Protein AF-A0A519KUD1-F1 (afdb_monomer)

Radius of gyration: 12.86 Å; Cα contacts (8 Å, |Δi|>4): 116; chains: 1; bounding box: 32×25×30 Å

Sequence (88 aa):
VIHTPNVEAILDGITRKTVIELAQAKGIEVIVRHIRPEELSTFSECFLTGSAAEVTPVSEIGEYRFTPAAISLGLMEDYSRLVNGQLK

pLDDT: mean 96.24, std 3.81, range [66.06, 98.38]

Secondary structure (DSSP, 8-state):
-EEE--TTSS---HHHHHHHHHHHHTT--EEE----GGGGGG-S-EEEEETTTEEEEESEETTEE----HHHHHHHHHHHHHHTTS--

Mean predicted aligned error: 2.56 Å

Structure (mmCIF, N/CA/C/O backbone):
data_AF-A0A519KUD1-F1
#
_entry.id   AF-A0A519KUD1-F1
#
loop_
_atom_site.group_PDB
_atom_site.id
_atom_site.type_symbol
_atom_site.label_atom_id
_atom_site.label_alt_id
_atom_site.label_comp_id
_atom_site.label_asym_id
_atom_site.label_entity_id
_atom_site.label_seq_id
_atom_site.pdbx_PDB_ins_code
_atom_site.Cartn_x
_atom_site.Cartn_y
_atom_site.Cartn_z
_atom_site.occupancy
_atom_site.B_iso_or_equiv
_atom_site.auth_seq_id
_atom_site.auth_comp_id
_atom_site.auth_asym_id
_atom_site.auth_atom_id
_atom_site.pdbx_PDB_model_num
ATOM 1 N N . VAL A 1 1 ? -5.862 -3.648 -11.028 1.00 95.62 1 VAL A N 1
ATOM 2 C CA . VAL A 1 1 ? -5.145 -4.713 -10.293 1.00 95.62 1 VAL A CA 1
ATOM 3 C C . VAL A 1 1 ? -4.032 -4.081 -9.474 1.00 95.62 1 VAL A C 1
ATOM 5 O O . VAL A 1 1 ? -3.429 -3.125 -9.946 1.00 95.62 1 VAL A O 1
ATOM 8 N N . ILE A 1 2 ? -3.796 -4.560 -8.255 1.00 98.00 2 ILE A N 1
ATOM 9 C CA . ILE A 1 2 ? -2.678 -4.166 -7.388 1.00 98.00 2 ILE A CA 1
ATOM 10 C C . ILE A 1 2 ? -1.681 -5.319 -7.356 1.00 98.00 2 ILE A C 1
ATOM 12 O O . ILE A 1 2 ? -2.070 -6.473 -7.190 1.00 98.00 2 ILE A O 1
ATOM 16 N N . HIS A 1 3 ? -0.393 -5.009 -7.466 1.00 98.00 3 HIS A N 1
ATOM 17 C CA . HIS A 1 3 ? 0.676 -5.982 -7.269 1.00 98.00 3 HIS A CA 1
ATOM 18 C C . HIS A 1 3 ? 1.413 -5.690 -5.964 1.00 98.00 3 HIS A C 1
ATOM 20 O O . HIS A 1 3 ? 1.725 -4.540 -5.668 1.00 98.00 3 HIS A O 1
ATOM 26 N N . THR A 1 4 ? 1.717 -6.730 -5.191 1.00 97.62 4 THR A N 1
ATOM 27 C CA . THR A 1 4 ? 2.530 -6.618 -3.973 1.00 97.62 4 THR A CA 1
ATOM 28 C C . THR A 1 4 ? 3.567 -7.745 -3.922 1.00 97.62 4 THR A C 1
ATOM 30 O O . THR A 1 4 ? 3.260 -8.858 -4.367 1.00 97.62 4 THR A O 1
ATOM 33 N N . PRO A 1 5 ? 4.784 -7.500 -3.398 1.00 96.88 5 PRO A N 1
ATOM 34 C CA . PRO A 1 5 ? 5.787 -8.546 -3.243 1.00 96.88 5 PRO A CA 1
ATOM 35 C C . PRO A 1 5 ? 5.302 -9.734 -2.398 1.00 96.88 5 PRO A C 1
ATOM 37 O O . PRO A 1 5 ? 4.478 -9.586 -1.485 1.00 96.88 5 PRO A O 1
ATOM 40 N N . ASN A 1 6 ? 5.843 -10.919 -2.695 1.00 93.88 6 ASN A N 1
ATOM 41 C CA . ASN A 1 6 ? 5.738 -12.095 -1.830 1.00 93.88 6 ASN A CA 1
ATOM 42 C C . ASN A 1 6 ? 6.539 -11.878 -0.528 1.00 93.88 6 ASN A C 1
ATOM 44 O O . ASN A 1 6 ? 7.551 -11.181 -0.527 1.00 93.88 6 ASN A O 1
ATOM 48 N N . VAL A 1 7 ? 6.098 -12.499 0.566 1.00 94.56 7 VAL A N 1
ATOM 49 C CA . VAL A 1 7 ? 6.635 -12.365 1.933 1.00 94.56 7 VAL A CA 1
ATOM 50 C C . VAL A 1 7 ? 7.905 -13.182 2.195 1.00 94.56 7 VAL A C 1
ATOM 52 O O . VAL A 1 7 ? 8.365 -13.268 3.325 1.00 94.56 7 VAL A O 1
ATOM 55 N N . GLU A 1 8 ? 8.510 -13.765 1.161 1.00 92.56 8 GLU A N 1
ATOM 56 C CA . GLU A 1 8 ? 9.770 -14.515 1.283 1.00 92.56 8 GLU A CA 1
ATOM 57 C C . GLU A 1 8 ? 10.960 -13.620 1.656 1.00 92.56 8 GLU A C 1
ATOM 59 O O . GLU A 1 8 ? 11.869 -14.055 2.356 1.00 92.56 8 GLU A O 1
ATOM 64 N N . ALA A 1 9 ? 10.951 -12.367 1.191 1.00 90.44 9 ALA A N 1
ATOM 65 C CA . ALA A 1 9 ? 12.046 -11.411 1.374 1.00 90.44 9 ALA A CA 1
ATOM 66 C C . ALA A 1 9 ? 11.602 -10.096 2.039 1.00 90.44 9 ALA A C 1
ATOM 68 O O . ALA A 1 9 ? 12.365 -9.132 2.076 1.00 90.44 9 ALA A O 1
ATOM 69 N N . ILE A 1 10 ? 10.368 -10.039 2.548 1.00 93.69 10 ILE A N 1
ATOM 70 C CA . ILE A 1 10 ? 9.825 -8.875 3.257 1.00 93.69 10 ILE A CA 1
ATOM 71 C C . ILE A 1 10 ? 9.094 -9.326 4.518 1.00 93.69 10 ILE A C 1
ATOM 73 O O . ILE A 1 10 ? 8.633 -10.460 4.614 1.00 93.69 10 ILE A O 1
ATOM 77 N N . LEU A 1 11 ? 8.937 -8.414 5.474 1.00 96.00 11 LEU A N 1
ATOM 78 C CA . LEU A 1 11 ? 8.083 -8.660 6.629 1.00 96.00 11 LEU A CA 1
ATOM 79 C C . LEU A 1 11 ? 6.629 -8.876 6.180 1.00 96.00 11 LEU A C 1
ATOM 81 O O . LEU A 1 11 ? 6.083 -8.082 5.410 1.00 96.00 11 LEU A O 1
ATOM 85 N N . ASP A 1 12 ? 5.978 -9.900 6.731 1.00 96.06 12 ASP A N 1
ATOM 86 C CA . ASP A 1 12 ? 4.546 -10.146 6.550 1.00 96.06 12 ASP A CA 1
ATOM 87 C C . ASP A 1 12 ? 3.700 -9.160 7.385 1.00 96.06 12 ASP A C 1
ATOM 89 O O . ASP A 1 12 ? 3.116 -9.493 8.418 1.00 96.06 12 ASP A O 1
ATOM 93 N N . GLY A 1 13 ? 3.722 -7.889 6.975 1.00 96.94 13 GLY A N 1
ATOM 94 C CA . GLY A 1 13 ? 3.189 -6.766 7.744 1.00 96.94 13 GLY A CA 1
ATOM 95 C C . GLY A 1 13 ? 1.668 -6.793 7.925 1.00 96.94 13 GLY A C 1
ATOM 96 O O . GLY A 1 13 ? 0.916 -7.028 6.980 1.00 96.94 13 GLY A O 1
ATOM 97 N N . ILE A 1 14 ? 1.205 -6.455 9.133 1.00 97.69 14 ILE A N 1
ATOM 98 C CA . ILE A 1 14 ? -0.229 -6.382 9.464 1.00 97.69 14 ILE A CA 1
ATOM 99 C C . ILE A 1 14 ? -0.925 -5.289 8.641 1.00 97.69 14 ILE A C 1
ATOM 101 O O . ILE A 1 14 ? -1.934 -5.573 8.008 1.00 97.69 14 ILE A O 1
ATOM 105 N N . THR A 1 15 ? -0.346 -4.085 8.543 1.00 98.06 15 THR A N 1
ATOM 106 C CA . THR A 1 15 ? -0.890 -3.001 7.701 1.00 98.06 15 THR A CA 1
ATOM 107 C C . THR A 1 15 ? -1.034 -3.435 6.244 1.00 98.06 15 THR A C 1
ATOM 109 O O . THR A 1 15 ? -2.054 -3.166 5.622 1.00 98.06 15 THR A O 1
ATOM 112 N N . ARG A 1 16 ? -0.053 -4.176 5.706 1.00 98.12 16 ARG A N 1
ATOM 113 C CA . ARG A 1 16 ? -0.141 -4.749 4.356 1.00 98.12 16 ARG A CA 1
ATOM 114 C C . ARG A 1 16 ? -1.348 -5.681 4.236 1.00 98.12 16 ARG A C 1
ATOM 116 O O . ARG A 1 16 ? -2.107 -5.534 3.287 1.00 98.12 16 ARG A O 1
ATOM 123 N N . LYS A 1 17 ? -1.541 -6.615 5.176 1.00 97.81 17 LYS A N 1
ATOM 124 C CA . LYS A 1 17 ? -2.697 -7.533 5.172 1.00 97.81 17 LYS A CA 1
ATOM 125 C C . LYS A 1 17 ? -4.023 -6.777 5.199 1.00 97.81 17 LYS A C 1
ATOM 127 O O . LYS A 1 17 ? -4.861 -7.018 4.340 1.00 97.81 17 LYS A O 1
ATOM 132 N N . THR A 1 18 ? -4.163 -5.805 6.098 1.00 98.00 18 THR A N 1
ATOM 133 C CA . THR A 1 18 ? -5.366 -4.967 6.193 1.00 98.00 18 THR A CA 1
ATOM 134 C C . THR A 1 18 ? -5.645 -4.216 4.891 1.00 98.00 18 THR A C 1
ATOM 136 O O . THR A 1 18 ? -6.781 -4.156 4.437 1.00 98.00 18 THR A O 1
ATOM 139 N N . VAL A 1 19 ? -4.616 -3.672 4.238 1.00 98.19 19 VAL A N 1
ATOM 140 C CA . VAL A 1 19 ? -4.775 -2.968 2.955 1.00 98.19 19 VAL A CA 1
ATOM 141 C C . VAL A 1 19 ? -5.158 -3.923 1.822 1.00 98.19 19 VAL A C 1
ATOM 143 O O . VAL A 1 19 ? -5.967 -3.557 0.971 1.00 98.19 19 VAL A O 1
ATOM 146 N N . ILE A 1 20 ? -4.629 -5.151 1.816 1.00 98.19 20 ILE A N 1
ATOM 147 C CA . ILE A 1 20 ? -5.049 -6.198 0.871 1.00 98.19 20 ILE A CA 1
ATOM 148 C C . ILE A 1 20 ? -6.536 -6.522 1.068 1.00 98.19 20 ILE A C 1
ATOM 150 O O . ILE A 1 20 ? -7.273 -6.571 0.086 1.00 98.19 20 ILE A O 1
ATOM 154 N N . GLU A 1 21 ? -6.985 -6.689 2.313 1.00 98.00 21 GLU A N 1
ATOM 155 C CA . GLU A 1 21 ? -8.393 -6.946 2.647 1.00 98.00 21 GLU A CA 1
ATOM 156 C C . GLU A 1 21 ? -9.302 -5.785 2.210 1.00 98.00 21 GLU A C 1
ATOM 158 O O . GLU A 1 21 ? -10.321 -6.015 1.558 1.00 98.00 21 GLU A O 1
ATOM 163 N N . LEU A 1 22 ? -8.905 -4.535 2.480 1.00 97.88 22 LEU A N 1
ATOM 164 C CA . LEU A 1 22 ? -9.627 -3.339 2.026 1.00 97.88 22 LEU A CA 1
ATOM 165 C C . LEU A 1 22 ? -9.723 -3.274 0.495 1.00 97.88 22 LEU A C 1
ATOM 167 O O . LEU A 1 22 ? -10.794 -3.003 -0.049 1.00 97.88 22 LEU A O 1
ATOM 171 N N . ALA A 1 23 ? -8.629 -3.555 -0.215 1.00 98.12 23 ALA A N 1
ATOM 172 C CA . ALA A 1 23 ? -8.621 -3.571 -1.675 1.00 98.12 23 ALA A CA 1
ATOM 173 C C . ALA A 1 23 ? -9.566 -4.648 -2.235 1.00 98.12 23 ALA A C 1
ATOM 175 O O . ALA A 1 23 ? -10.384 -4.362 -3.114 1.00 98.12 23 ALA A O 1
ATOM 176 N N . GLN A 1 24 ? -9.507 -5.863 -1.686 1.00 97.69 24 GLN A N 1
ATOM 177 C CA . GLN A 1 24 ? -10.375 -6.972 -2.082 1.00 97.69 24 GLN A CA 1
ATOM 178 C C . GLN A 1 24 ? -11.853 -6.671 -1.806 1.00 97.69 24 GLN A C 1
ATOM 180 O O . GLN A 1 24 ? -12.695 -6.935 -2.664 1.00 97.69 24 GLN A O 1
ATOM 185 N N . ALA A 1 25 ? -12.175 -6.049 -0.667 1.00 96.69 25 ALA A N 1
ATOM 186 C CA . ALA A 1 25 ? -13.538 -5.631 -0.332 1.00 96.69 25 ALA A CA 1
ATOM 187 C C . ALA A 1 25 ? -14.118 -4.611 -1.332 1.00 96.69 25 ALA A C 1
ATOM 189 O O . ALA A 1 25 ? -15.328 -4.573 -1.548 1.00 96.69 25 ALA A O 1
ATOM 190 N N . LYS A 1 26 ? -13.264 -3.820 -1.995 1.00 95.69 26 LYS A N 1
ATOM 191 C CA . LYS A 1 26 ? -13.646 -2.889 -3.075 1.00 95.69 26 LYS A CA 1
ATOM 192 C C . LYS A 1 26 ? -13.687 -3.542 -4.462 1.00 95.69 26 LYS A C 1
ATOM 194 O O . LYS A 1 26 ? -13.871 -2.842 -5.456 1.00 95.69 26 LYS A O 1
ATOM 199 N N . GLY A 1 27 ? -13.488 -4.856 -4.553 1.00 97.44 27 GLY A N 1
ATOM 200 C CA . GLY A 1 27 ? -13.421 -5.581 -5.823 1.00 97.44 27 GLY A CA 1
ATOM 201 C C . GLY A 1 27 ? -12.127 -5.342 -6.605 1.00 97.44 27 GLY A C 1
ATOM 202 O O . GLY A 1 27 ? -12.085 -5.594 -7.809 1.00 97.44 27 GLY A O 1
ATOM 203 N N . ILE A 1 28 ? -11.069 -4.848 -5.955 1.00 98.06 28 ILE A N 1
ATOM 204 C CA . ILE A 1 28 ? -9.766 -4.655 -6.591 1.00 98.06 28 ILE A CA 1
ATOM 205 C C . ILE A 1 28 ? -8.982 -5.963 -6.491 1.00 98.06 28 ILE A C 1
ATOM 207 O O . ILE A 1 28 ? -8.672 -6.442 -5.402 1.00 98.06 28 ILE A O 1
ATOM 211 N N . GLU A 1 29 ? -8.629 -6.533 -7.640 1.00 98.31 29 GLU A N 1
ATOM 212 C CA . GLU A 1 29 ? -7.760 -7.707 -7.701 1.00 98.31 29 GLU A CA 1
ATOM 213 C C . GLU A 1 29 ? -6.377 -7.390 -7.114 1.00 98.31 29 GLU A C 1
ATOM 215 O O . GLU A 1 29 ? -5.752 -6.395 -7.499 1.00 98.31 29 GLU A O 1
ATOM 220 N N . VAL A 1 30 ? -5.888 -8.258 -6.223 1.00 98.19 30 VAL A N 1
ATOM 221 C CA . VAL A 1 30 ? -4.547 -8.175 -5.634 1.00 98.19 30 VAL A CA 1
ATOM 222 C C . VAL A 1 30 ? -3.740 -9.411 -6.017 1.00 98.19 30 VAL A C 1
ATOM 224 O O . VAL A 1 30 ? -4.114 -10.532 -5.680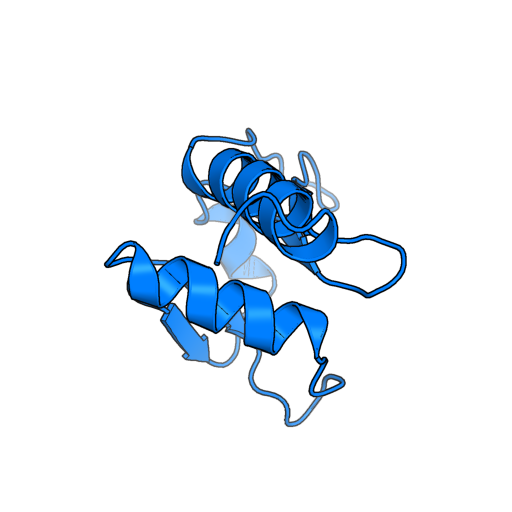 1.00 98.19 30 VAL A O 1
ATOM 227 N N . ILE A 1 31 ? -2.603 -9.197 -6.676 1.00 98.06 31 ILE A N 1
ATOM 228 C CA . ILE A 1 31 ? -1.678 -10.248 -7.102 1.00 98.06 31 ILE A CA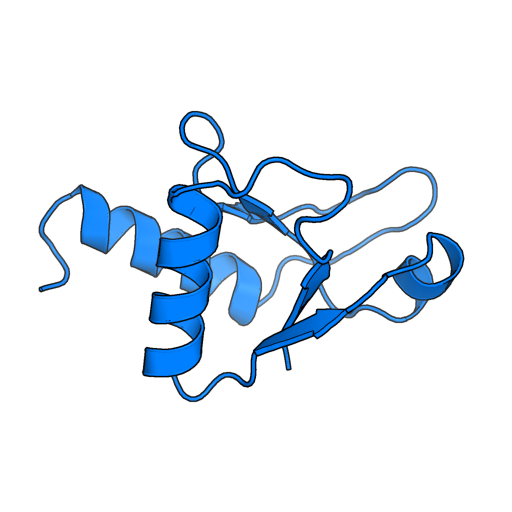 1
ATOM 229 C C . ILE A 1 31 ? -0.410 -10.181 -6.249 1.00 98.06 31 ILE A C 1
ATOM 231 O O . ILE A 1 31 ? 0.346 -9.207 -6.300 1.00 98.06 31 ILE A O 1
ATOM 235 N N . VAL A 1 32 ? -0.151 -11.253 -5.502 1.00 96.88 32 VAL A N 1
ATOM 236 C CA . VAL A 1 32 ? 1.099 -11.441 -4.755 1.00 96.88 32 VAL A CA 1
ATOM 237 C C . VAL A 1 32 ? 2.123 -12.101 -5.675 1.00 96.88 32 VAL A C 1
ATOM 239 O O . VAL A 1 32 ? 1.930 -13.238 -6.099 1.00 96.88 32 VAL A O 1
ATOM 242 N N . ARG A 1 33 ? 3.201 -11.391 -6.018 1.00 96.19 33 ARG A N 1
ATOM 243 C CA . ARG A 1 33 ? 4.240 -11.886 -6.939 1.00 96.19 33 ARG A CA 1
ATOM 244 C C . ARG A 1 33 ? 5.583 -11.216 -6.691 1.00 96.19 33 ARG A C 1
ATOM 246 O O . ARG A 1 33 ? 5.644 -10.176 -6.050 1.00 96.19 33 ARG A O 1
ATOM 253 N N . HIS A 1 34 ? 6.658 -11.749 -7.261 1.00 95.50 34 HIS A N 1
ATOM 254 C CA . HIS A 1 34 ? 7.905 -10.990 -7.357 1.00 95.50 34 HIS A CA 1
ATOM 255 C C . HIS A 1 34 ? 7.728 -9.809 -8.318 1.00 95.50 34 HIS A C 1
ATOM 257 O O . HIS A 1 34 ? 7.133 -9.964 -9.386 1.00 95.50 34 HIS A O 1
ATOM 263 N N . ILE A 1 35 ? 8.243 -8.647 -7.920 1.00 94.94 35 ILE A N 1
ATOM 264 C CA . ILE A 1 35 ? 8.248 -7.410 -8.703 1.00 94.94 35 ILE A CA 1
ATOM 265 C C . ILE A 1 35 ? 9.706 -7.004 -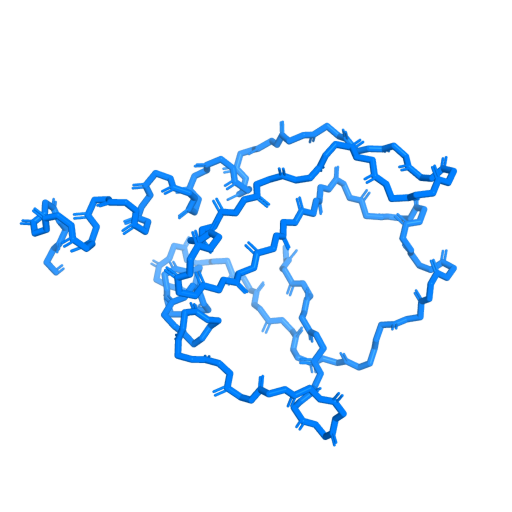8.879 1.00 94.94 35 ILE A C 1
ATOM 267 O O . ILE A 1 35 ? 10.435 -6.902 -7.890 1.00 94.94 35 ILE A O 1
ATOM 271 N N . ARG A 1 36 ? 10.139 -6.803 -10.122 1.00 94.19 36 ARG A N 1
ATOM 272 C CA . ARG A 1 36 ? 11.485 -6.321 -10.436 1.00 94.19 36 ARG A CA 1
ATOM 273 C C . ARG A 1 36 ? 11.502 -4.796 -10.576 1.00 94.19 36 ARG A C 1
ATOM 275 O O . ARG A 1 36 ? 10.495 -4.228 -11.001 1.00 94.19 36 ARG A O 1
ATOM 282 N N . PRO A 1 37 ? 12.624 -4.120 -10.267 1.00 92.62 37 PRO A N 1
ATOM 283 C CA . PRO A 1 37 ? 12.720 -2.664 -10.376 1.00 92.62 37 PRO A CA 1
ATOM 284 C C . PRO A 1 37 ? 12.377 -2.117 -11.766 1.00 92.62 37 PRO A C 1
ATOM 286 O O . PRO A 1 37 ? 11.759 -1.064 -11.867 1.00 92.62 37 PRO A O 1
ATOM 289 N N . GLU A 1 38 ? 12.715 -2.842 -12.835 1.00 94.50 38 GLU A N 1
ATOM 290 C CA . GLU A 1 38 ? 12.467 -2.392 -14.214 1.00 94.50 38 GLU A CA 1
ATOM 291 C C . GLU A 1 38 ? 10.964 -2.263 -14.531 1.00 94.50 38 GLU A C 1
ATOM 293 O O . GLU A 1 38 ? 10.558 -1.465 -15.379 1.00 94.50 38 GLU A O 1
ATOM 298 N N . GLU A 1 39 ? 10.120 -3.016 -13.818 1.00 95.94 39 GLU A N 1
ATOM 299 C CA . GLU A 1 39 ? 8.664 -2.984 -13.975 1.00 95.94 39 GLU A CA 1
ATOM 300 C C . GLU A 1 39 ? 8.039 -1.699 -13.424 1.00 95.94 39 GLU A C 1
ATOM 302 O O . GLU A 1 39 ? 6.923 -1.359 -13.816 1.00 95.94 39 GLU A O 1
ATOM 307 N N . LEU A 1 40 ? 8.744 -0.962 -12.556 1.00 95.50 40 LEU A N 1
ATOM 308 C CA . LEU A 1 40 ? 8.243 0.277 -11.954 1.00 95.50 40 LEU A CA 1
ATOM 309 C C . LEU A 1 40 ? 7.823 1.300 -13.015 1.00 95.50 40 LEU A C 1
ATOM 311 O O . LEU A 1 40 ? 6.817 1.978 -12.842 1.00 95.50 40 LEU A O 1
ATOM 315 N N . SER A 1 41 ? 8.528 1.343 -14.148 1.00 95.31 41 SER A N 1
ATOM 316 C CA . SER A 1 41 ? 8.187 2.188 -15.302 1.00 95.31 41 SER A CA 1
ATOM 317 C C . SER A 1 41 ? 6.801 1.916 -15.903 1.00 95.31 41 SER A C 1
ATOM 319 O O . SER A 1 41 ? 6.246 2.772 -16.588 1.00 95.31 41 SER A O 1
ATOM 321 N N . THR A 1 42 ? 6.240 0.729 -15.662 1.00 95.94 42 THR A N 1
ATOM 322 C CA . THR A 1 42 ? 4.957 0.287 -16.225 1.00 95.94 42 THR A CA 1
ATOM 323 C C . THR A 1 42 ? 3.776 0.512 -15.283 1.00 95.94 42 THR A C 1
ATOM 325 O O . THR A 1 42 ? 2.626 0.340 -15.686 1.00 95.94 42 THR A O 1
ATOM 328 N N . PHE A 1 43 ? 4.032 0.877 -14.024 1.00 96.56 43 PHE A N 1
ATOM 329 C CA . PHE A 1 43 ? 2.983 1.050 -13.026 1.00 96.56 43 PHE A CA 1
ATOM 330 C C . PHE A 1 43 ? 2.345 2.436 -13.119 1.00 96.56 43 PHE A C 1
ATOM 332 O O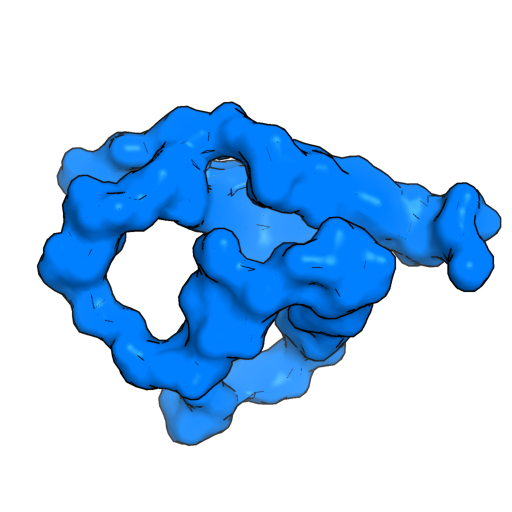 . PHE A 1 43 ? 3.021 3.442 -13.309 1.00 96.56 43 PHE A O 1
ATOM 339 N N . SER A 1 44 ? 1.023 2.489 -12.946 1.00 96.12 44 SER A N 1
ATOM 340 C CA . SER A 1 44 ? 0.261 3.741 -12.975 1.00 96.12 44 SER A CA 1
ATOM 341 C C . SER A 1 44 ? 0.420 4.564 -11.695 1.00 96.12 44 SER A C 1
ATOM 343 O O . SER A 1 44 ? 0.496 5.787 -11.746 1.00 96.12 44 SER A O 1
ATOM 345 N N . GLU A 1 45 ? 0.462 3.894 -10.544 1.00 97.38 45 GLU A N 1
ATOM 346 C CA . GLU A 1 45 ? 0.620 4.493 -9.219 1.00 97.38 45 GLU A CA 1
ATOM 347 C C . GLU A 1 45 ? 1.267 3.488 -8.255 1.00 97.38 45 GLU A C 1
ATOM 349 O O . GLU A 1 45 ? 1.241 2.279 -8.498 1.00 97.38 45 GLU A O 1
ATOM 354 N N . CYS A 1 46 ? 1.848 3.973 -7.155 1.00 97.69 46 CYS A N 1
ATOM 355 C CA . CYS A 1 46 ? 2.395 3.123 -6.100 1.00 97.69 46 CYS A CA 1
ATOM 356 C C . CYS A 1 46 ? 2.226 3.756 -4.712 1.00 97.69 46 CYS A C 1
ATOM 358 O O . CYS A 1 46 ? 1.991 4.958 -4.572 1.00 97.69 46 CYS A O 1
ATOM 360 N N . PHE A 1 47 ? 2.307 2.925 -3.675 1.00 98.38 47 PHE A N 1
ATOM 361 C CA . PHE A 1 47 ? 2.160 3.340 -2.284 1.00 98.38 47 PHE A CA 1
ATOM 362 C C . PHE A 1 47 ? 2.939 2.412 -1.348 1.00 98.38 47 PHE A C 1
ATOM 364 O O . PHE A 1 47 ? 3.249 1.269 -1.691 1.00 98.38 47 PHE A O 1
ATOM 371 N N . LEU A 1 48 ? 3.242 2.910 -0.152 1.00 97.94 48 LEU A N 1
ATOM 372 C CA . LEU A 1 48 ? 3.851 2.153 0.938 1.00 97.94 48 LEU A CA 1
ATOM 373 C C . LEU A 1 48 ? 2.803 1.781 1.981 1.00 97.94 48 LEU A C 1
ATOM 375 O O . LEU A 1 48 ? 1.812 2.487 2.153 1.00 97.94 48 LEU A O 1
ATOM 379 N N . THR A 1 49 ? 3.066 0.695 2.707 1.00 98.12 49 THR A N 1
ATOM 380 C CA . THR A 1 49 ? 2.271 0.284 3.867 1.00 98.12 49 THR A CA 1
ATOM 381 C C . THR A 1 49 ? 3.162 0.080 5.085 1.00 98.12 49 THR A C 1
ATOM 383 O O . THR A 1 49 ? 4.175 -0.614 4.980 1.00 98.12 49 THR A O 1
ATOM 386 N N . GLY A 1 50 ? 2.767 0.575 6.254 1.00 97.31 50 GLY A N 1
ATOM 387 C CA . GLY A 1 50 ? 3.432 0.247 7.518 1.00 97.31 50 GLY A CA 1
ATOM 388 C C . GLY A 1 50 ? 2.737 0.870 8.720 1.00 97.31 50 GLY A C 1
ATOM 389 O O . GLY A 1 50 ? 1.979 1.812 8.562 1.00 97.31 50 GLY A O 1
ATOM 390 N N . SER A 1 51 ? 2.999 0.392 9.937 1.00 95.50 51 SER A N 1
ATOM 391 C CA . SER A 1 51 ? 2.287 0.905 11.119 1.00 95.50 51 SER A CA 1
ATOM 392 C C . SER A 1 51 ? 2.501 2.404 11.356 1.00 95.50 51 SER A C 1
ATOM 394 O O . SER A 1 51 ? 1.580 3.081 11.787 1.00 95.50 51 SER A O 1
ATOM 396 N N . ALA A 1 52 ? 3.702 2.920 11.070 1.00 94.31 52 ALA A N 1
ATOM 397 C CA . ALA A 1 52 ? 4.009 4.349 11.188 1.00 94.31 52 ALA A CA 1
ATOM 398 C C . ALA A 1 52 ? 3.714 5.140 9.902 1.00 94.31 52 ALA A C 1
ATOM 400 O O . ALA A 1 52 ? 3.369 6.311 9.972 1.00 94.31 52 ALA A O 1
ATOM 401 N N . ALA A 1 53 ? 3.877 4.507 8.737 1.00 91.56 53 ALA A N 1
ATOM 402 C CA . ALA A 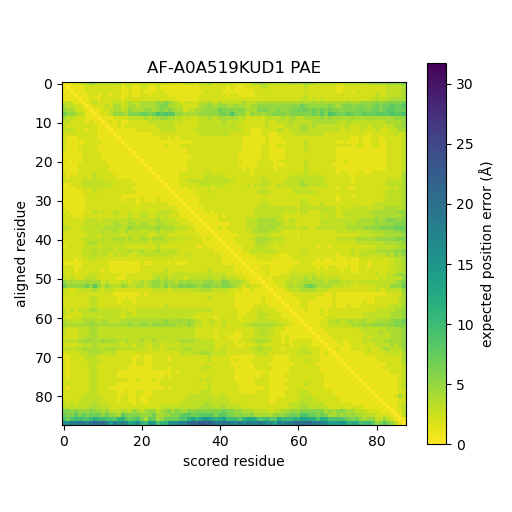1 53 ? 3.662 5.138 7.432 1.00 91.56 53 ALA A CA 1
ATOM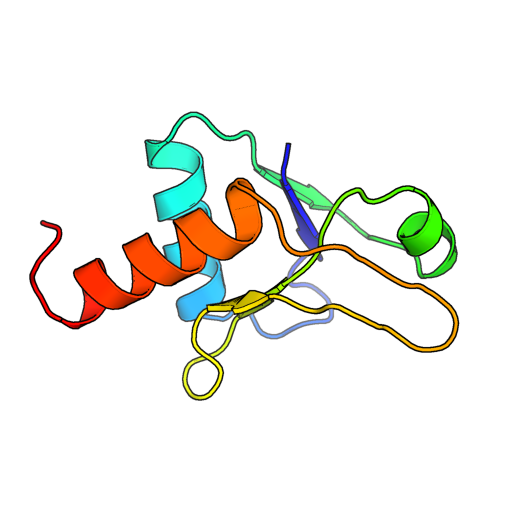 403 C C . ALA A 1 53 ? 2.200 5.057 6.956 1.00 91.56 53 ALA A C 1
ATOM 405 O O . ALA A 1 53 ? 1.857 5.619 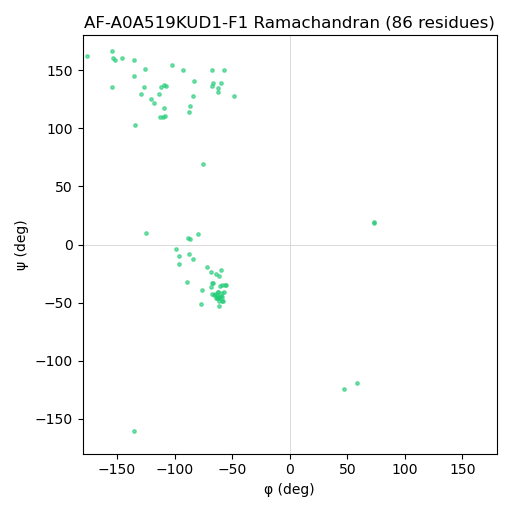5.922 1.00 91.56 53 ALA A O 1
ATOM 406 N N . GLU A 1 54 ? 1.360 4.307 7.667 1.00 97.25 54 GLU A N 1
ATOM 407 C CA . GLU A 1 54 ? -0.004 3.952 7.282 1.00 97.25 54 GLU A CA 1
ATOM 408 C C . GLU A 1 54 ? -0.069 3.455 5.833 1.00 97.25 54 GLU A C 1
ATOM 410 O O . GLU A 1 54 ? 0.643 2.510 5.493 1.00 97.25 54 GLU A O 1
ATOM 415 N N . VAL A 1 55 ? -0.897 4.080 4.994 1.00 98.25 55 VAL A N 1
ATOM 416 C CA . VAL A 1 55 ? -0.878 3.949 3.537 1.00 98.25 55 VAL A CA 1
ATOM 417 C C . VAL A 1 55 ? -0.385 5.275 2.974 1.00 98.25 55 VAL A C 1
ATOM 419 O O . VAL A 1 55 ? -1.095 6.273 3.033 1.00 98.25 55 VAL A O 1
ATOM 422 N N . THR A 1 56 ? 0.827 5.292 2.427 1.00 98.38 56 THR A N 1
ATOM 423 C CA . THR A 1 56 ? 1.441 6.517 1.893 1.00 98.38 56 THR A CA 1
ATOM 424 C C . THR A 1 56 ? 1.570 6.414 0.376 1.00 98.38 56 THR A C 1
ATOM 426 O O . THR A 1 56 ? 2.399 5.629 -0.094 1.00 98.38 56 THR A O 1
ATOM 429 N N . PRO A 1 57 ? 0.797 7.185 -0.409 1.00 98.31 57 PRO A N 1
ATOM 430 C CA . PRO A 1 57 ? 1.017 7.312 -1.844 1.00 98.31 57 PRO A CA 1
ATOM 431 C C . PRO A 1 57 ? 2.412 7.866 -2.143 1.00 98.31 57 PRO A C 1
ATOM 433 O O . PRO A 1 57 ? 2.882 8.788 -1.478 1.00 98.31 57 PRO A O 1
ATOM 436 N N . VAL A 1 58 ? 3.074 7.310 -3.154 1.00 97.88 58 VAL A N 1
ATOM 437 C CA . VAL A 1 58 ? 4.438 7.690 -3.532 1.00 97.88 58 VAL A CA 1
ATOM 438 C C . VAL A 1 58 ? 4.416 8.353 -4.901 1.00 97.88 58 VAL A C 1
ATOM 440 O O . VAL A 1 58 ? 3.854 7.812 -5.849 1.00 97.88 58 VAL A O 1
ATOM 443 N N . SER A 1 59 ? 5.043 9.525 -5.009 1.00 97.56 59 SER A N 1
ATOM 444 C CA . SER A 1 59 ? 5.158 10.274 -6.266 1.00 97.56 59 SER A CA 1
ATOM 445 C C . SER A 1 59 ? 6.470 10.027 -7.014 1.00 97.56 59 SER A C 1
ATOM 447 O O . SER A 1 59 ? 6.572 10.357 -8.192 1.00 97.56 59 SER A O 1
ATOM 449 N N . GLU A 1 60 ? 7.496 9.483 -6.354 1.00 97.38 60 GLU A N 1
ATOM 450 C CA . GLU A 1 60 ? 8.822 9.301 -6.953 1.00 97.38 60 GLU A CA 1
ATOM 451 C C . GLU A 1 60 ? 9.597 8.154 -6.287 1.00 97.38 60 GLU A C 1
ATOM 453 O O . GLU A 1 60 ? 9.626 8.046 -5.061 1.00 97.38 60 GLU A O 1
ATOM 458 N N . ILE A 1 61 ? 10.239 7.308 -7.099 1.00 96.31 61 ILE A N 1
ATOM 459 C CA . ILE A 1 61 ? 11.197 6.278 -6.676 1.00 96.31 61 ILE A CA 1
ATOM 460 C C . ILE A 1 61 ? 12.407 6.362 -7.609 1.00 96.31 61 ILE A C 1
ATOM 462 O O . ILE A 1 61 ? 12.352 5.889 -8.742 1.00 96.31 61 ILE A O 1
ATOM 466 N N . GLY A 1 62 ? 13.513 6.947 -7.146 1.00 95.12 62 GLY A N 1
ATOM 467 C CA . GLY A 1 62 ? 14.693 7.149 -7.992 1.00 95.12 62 GLY A CA 1
ATOM 468 C C . GLY A 1 62 ? 14.352 7.984 -9.230 1.00 95.12 62 GLY A C 1
ATOM 469 O O . GLY A 1 62 ? 13.915 9.120 -9.109 1.00 95.12 62 GLY A O 1
ATOM 470 N N . GLU A 1 63 ? 14.536 7.419 -10.422 1.00 95.12 63 GLU A N 1
ATOM 471 C CA . GLU A 1 63 ? 14.183 8.074 -11.692 1.00 95.12 63 GLU A CA 1
ATOM 472 C C . GLU A 1 63 ? 12.704 7.916 -12.094 1.00 95.12 63 GLU A C 1
ATOM 474 O O . GLU A 1 63 ? 12.228 8.611 -12.993 1.00 95.12 63 GLU A O 1
ATOM 479 N N . TYR A 1 64 ? 11.960 7.029 -11.426 1.00 96.50 64 TYR A N 1
ATOM 480 C CA . TYR A 1 64 ? 10.560 6.752 -11.736 1.00 96.50 64 TYR A CA 1
ATOM 481 C C . TYR A 1 64 ? 9.644 7.762 -11.048 1.00 96.50 64 TYR A C 1
ATOM 483 O O . TYR A 1 64 ? 9.711 7.949 -9.833 1.00 96.50 64 TYR A O 1
ATOM 491 N N . ARG A 1 65 ? 8.753 8.386 -11.820 1.00 96.94 65 ARG A N 1
ATOM 492 C CA . ARG A 1 65 ? 7.751 9.340 -11.327 1.00 96.94 65 ARG A CA 1
ATOM 493 C C . ARG A 1 65 ? 6.359 8.742 -11.454 1.00 96.94 65 ARG A C 1
ATOM 495 O O . ARG A 1 65 ? 6.008 8.208 -12.502 1.00 96.94 65 ARG A O 1
ATOM 502 N N . PHE A 1 66 ? 5.560 8.900 -10.409 1.00 97.00 66 PHE A N 1
ATOM 503 C CA . PHE A 1 66 ? 4.191 8.410 -10.320 1.00 97.00 66 PHE A CA 1
ATOM 504 C C . PHE A 1 66 ? 3.255 9.560 -9.973 1.00 97.00 66 PHE A C 1
ATOM 506 O O . PHE A 1 66 ? 3.637 10.512 -9.295 1.00 97.00 66 PHE A O 1
ATOM 513 N N . THR A 1 67 ? 2.005 9.461 -10.412 1.00 96.62 67 THR A N 1
ATOM 514 C CA . THR A 1 67 ? 0.946 10.367 -9.961 1.00 96.62 67 THR A CA 1
ATOM 515 C C . THR A 1 67 ? 0.011 9.575 -9.055 1.00 96.62 67 THR A C 1
ATOM 517 O O . THR A 1 67 ? -0.672 8.686 -9.562 1.00 96.62 67 THR A O 1
ATOM 520 N N . PRO A 1 68 ? -0.023 9.853 -7.735 1.00 97.31 68 PRO A N 1
ATOM 521 C CA . PRO A 1 68 ? -1.044 9.306 -6.850 1.00 97.31 68 PRO A CA 1
ATOM 522 C C . PRO A 1 68 ? -2.441 9.499 -7.438 1.00 97.31 68 PRO A C 1
ATOM 524 O O . PRO A 1 68 ? -2.803 10.609 -7.835 1.00 97.31 68 PRO A O 1
ATOM 527 N N . ALA A 1 69 ? -3.209 8.419 -7.518 1.00 96.94 69 ALA A N 1
ATOM 528 C CA . ALA A 1 69 ? -4.510 8.399 -8.159 1.00 96.94 69 ALA A CA 1
ATOM 529 C C . ALA A 1 69 ? -5.534 7.654 -7.290 1.00 96.94 69 ALA A C 1
ATOM 531 O O . ALA A 1 69 ? -5.387 7.531 -6.072 1.00 96.94 69 ALA A O 1
ATOM 532 N N . ALA A 1 70 ? -6.631 7.222 -7.910 1.00 97.56 70 ALA A N 1
ATOM 533 C CA . ALA A 1 70 ? -7.817 6.756 -7.205 1.00 97.56 70 ALA A CA 1
ATOM 534 C C . ALA A 1 70 ? -7.559 5.559 -6.273 1.00 97.56 70 ALA A C 1
ATOM 536 O O . ALA A 1 70 ? -8.195 5.488 -5.222 1.00 97.56 70 ALA A O 1
ATOM 537 N N . ILE A 1 71 ? -6.657 4.627 -6.617 1.00 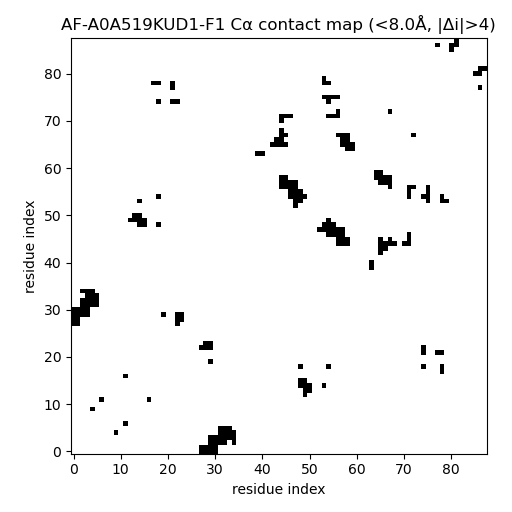97.50 71 ILE A N 1
ATOM 538 C CA . ILE A 1 71 ? -6.433 3.443 -5.775 1.00 97.50 71 ILE A CA 1
ATOM 539 C C . ILE A 1 71 ? -5.594 3.816 -4.557 1.00 97.50 71 ILE A C 1
ATOM 541 O O . ILE A 1 71 ? -5.992 3.506 -3.436 1.00 97.50 71 ILE A O 1
ATOM 545 N N . SER A 1 72 ? -4.456 4.487 -4.749 1.00 97.81 72 SER A N 1
ATOM 546 C CA . SER A 1 72 ? -3.573 4.841 -3.630 1.00 97.81 72 SER A CA 1
ATOM 547 C C . SER A 1 72 ? -4.223 5.838 -2.666 1.00 97.81 72 SER A C 1
ATOM 549 O O . SER A 1 72 ? -4.174 5.627 -1.454 1.00 97.81 72 SER A O 1
ATOM 551 N N . LEU A 1 73 ? -4.895 6.872 -3.186 1.00 98.12 73 LEU A N 1
ATOM 552 C CA . LEU A 1 73 ? -5.619 7.853 -2.371 1.00 98.12 73 LEU A CA 1
ATOM 553 C C . LEU A 1 73 ? -6.838 7.228 -1.684 1.00 98.12 73 LEU A C 1
ATOM 555 O O . LEU A 1 73 ? -7.051 7.449 -0.495 1.00 98.12 73 LEU A O 1
ATOM 559 N N . GLY A 1 74 ? -7.598 6.391 -2.398 1.00 98.12 74 GLY A N 1
ATOM 560 C CA . GLY A 1 74 ? -8.765 5.714 -1.835 1.00 98.12 74 GLY A CA 1
ATOM 561 C C . GLY A 1 74 ? -8.402 4.761 -0.695 1.00 98.12 74 GLY A C 1
ATOM 562 O O . GLY A 1 74 ? -9.047 4.778 0.348 1.00 98.12 74 GLY A O 1
ATOM 563 N N . LEU A 1 75 ? -7.337 3.964 -0.851 1.00 98.19 75 LEU A N 1
ATOM 564 C CA . LEU A 1 75 ? -6.867 3.064 0.210 1.00 98.19 75 LEU A CA 1
ATOM 565 C C . LEU A 1 75 ? -6.307 3.823 1.417 1.00 98.19 75 LEU A C 1
ATOM 567 O O . LEU A 1 75 ? -6.468 3.359 2.543 1.00 98.19 75 LEU A O 1
ATOM 571 N N . MET A 1 76 ? -5.678 4.980 1.196 1.00 98.38 76 MET A N 1
ATOM 572 C CA . MET A 1 76 ? -5.238 5.867 2.273 1.00 98.38 76 MET A CA 1
ATOM 573 C C . MET A 1 76 ? -6.417 6.373 3.103 1.00 98.38 76 MET A C 1
ATOM 575 O O . MET A 1 76 ? -6.404 6.252 4.329 1.00 98.38 76 MET A O 1
ATOM 579 N N . GLU A 1 77 ? -7.462 6.875 2.446 1.00 98.06 77 GLU A N 1
ATOM 580 C CA . GLU A 1 77 ? -8.679 7.325 3.122 1.00 98.06 77 GLU A CA 1
ATOM 581 C C . GLU A 1 77 ? -9.393 6.176 3.847 1.00 98.06 77 GLU A C 1
ATOM 583 O O . GLU A 1 77 ? -9.759 6.314 5.015 1.00 98.06 77 GLU A O 1
ATOM 588 N N . ASP A 1 78 ? -9.558 5.024 3.195 1.00 97.81 78 ASP A N 1
ATOM 589 C CA . ASP A 1 78 ? -10.255 3.873 3.774 1.00 97.81 78 ASP A CA 1
ATOM 590 C C . ASP A 1 78 ? -9.513 3.298 4.986 1.00 97.81 78 ASP A C 1
ATOM 592 O O . ASP A 1 78 ? -10.138 3.007 6.009 1.00 97.81 78 ASP A O 1
ATOM 596 N N . TYR A 1 79 ? -8.184 3.178 4.906 1.00 98.12 79 TYR A N 1
ATOM 597 C CA . TYR A 1 79 ? -7.372 2.734 6.037 1.00 98.12 79 TYR A CA 1
ATOM 598 C C . TYR A 1 79 ? -7.476 3.715 7.207 1.00 98.12 79 TYR A C 1
ATOM 600 O O . TYR A 1 79 ? -7.717 3.291 8.338 1.00 98.12 79 TYR A O 1
ATOM 608 N N . SER A 1 80 ? -7.382 5.024 6.938 1.00 97.81 80 SER A N 1
ATOM 609 C CA . SER A 1 80 ? -7.541 6.060 7.963 1.00 97.81 80 SER A CA 1
ATOM 610 C C . SER A 1 80 ? -8.912 5.972 8.639 1.00 97.81 80 SER A C 1
ATOM 612 O O . SER A 1 80 ? -9.015 5.974 9.867 1.00 97.81 80 SER A O 1
ATOM 614 N N . ARG A 1 81 ? -9.987 5.804 7.863 1.00 97.88 81 ARG A N 1
ATOM 615 C CA . ARG A 1 81 ? -11.338 5.626 8.409 1.00 97.88 81 ARG A CA 1
ATOM 616 C C . ARG A 1 81 ? -11.465 4.362 9.254 1.00 97.88 81 ARG A C 1
ATOM 618 O O . ARG A 1 81 ? -12.112 4.409 10.299 1.00 97.88 81 ARG A O 1
ATOM 625 N N . LEU A 1 82 ? -10.864 3.254 8.827 1.00 97.31 82 LEU A N 1
ATOM 626 C CA . LEU A 1 82 ? -10.884 1.990 9.564 1.00 97.31 82 LEU A CA 1
ATOM 627 C C . LEU A 1 82 ? -10.227 2.133 10.941 1.00 97.31 82 LEU A C 1
ATOM 629 O O . LEU A 1 82 ? -10.858 1.823 11.950 1.00 97.31 82 LEU A O 1
ATOM 633 N N . VAL A 1 83 ? -8.998 2.654 11.007 1.00 96.62 83 VAL A N 1
ATOM 634 C CA . VAL A 1 83 ? -8.266 2.775 12.284 1.00 96.62 83 VAL A CA 1
ATOM 635 C C . VAL A 1 83 ? -8.881 3.811 13.229 1.00 96.62 83 VAL A C 1
ATOM 637 O O . VAL A 1 83 ? -8.745 3.690 14.444 1.00 96.62 83 VAL A O 1
ATOM 640 N N . ASN A 1 84 ? -9.622 4.783 12.688 1.00 96.81 84 ASN A N 1
ATOM 641 C CA . ASN A 1 84 ? -10.390 5.764 13.458 1.00 96.81 84 ASN A CA 1
ATOM 642 C C . ASN A 1 84 ? -11.824 5.301 13.806 1.00 96.81 84 ASN A C 1
ATOM 644 O O . ASN A 1 84 ? -12.605 6.084 14.349 1.00 96.81 84 ASN A O 1
ATOM 648 N N . GLY A 1 85 ? -12.206 4.055 13.497 1.00 95.25 85 GLY A N 1
ATOM 649 C CA . GLY A 1 85 ? -13.521 3.493 13.846 1.00 95.25 85 GLY A CA 1
ATOM 650 C C . GLY A 1 85 ? -14.701 4.035 13.024 1.00 95.25 85 GLY A C 1
ATOM 651 O O . GLY A 1 85 ? -15.854 3.938 13.446 1.00 95.25 85 GLY A O 1
ATOM 652 N N . GLN A 1 86 ? -14.429 4.619 11.856 1.00 94.69 86 GLN A N 1
ATOM 653 C CA . GLN A 1 86 ? -15.406 5.208 10.927 1.00 94.69 86 GLN A CA 1
ATOM 654 C C . GLN A 1 86 ? -15.778 4.265 9.768 1.00 94.69 86 GLN A C 1
ATOM 656 O O . GLN A 1 86 ? -16.612 4.605 8.918 1.00 94.69 86 GLN A O 1
ATOM 661 N N . LEU A 1 87 ? -15.134 3.102 9.715 1.00 85.75 87 LEU A N 1
ATOM 662 C CA . LEU A 1 87 ? -15.419 1.986 8.823 1.00 85.75 87 LEU A CA 1
ATOM 663 C C . LEU A 1 87 ? -15.521 0.733 9.707 1.00 85.75 87 LEU A C 1
ATOM 665 O O . LEU A 1 87 ? -14.669 0.541 10.574 1.00 85.75 87 LEU A O 1
ATOM 669 N N . LYS A 1 88 ? -16.602 -0.037 9.557 1.00 66.06 88 LYS A N 1
ATOM 670 C CA . LYS A 1 88 ? -16.880 -1.247 10.346 1.00 66.06 88 LYS A CA 1
ATOM 671 C C . LYS A 1 88 ? -16.702 -2.489 9.497 1.00 66.06 88 LYS A C 1
ATOM 673 O O . LYS A 1 88 ? -17.119 -2.420 8.320 1.00 66.06 88 LYS A O 1
#

Foldseek 3Di:
DAEDEDCPPPPPAPLVVVLCVVCVVVVHDYHYYDDDPVCLQVDQWDWDDDPVRRTGTDQDDPPRGHDDDDSSVVSSVVSVCVVVVNHD

Solvent-accessible surface area (backbone atoms only — not comparable to full-atom values): 5324 Å² total; per-residue (Å²): 118,47,78,44,68,49,61,90,85,44,80,84,45,67,50,46,53,53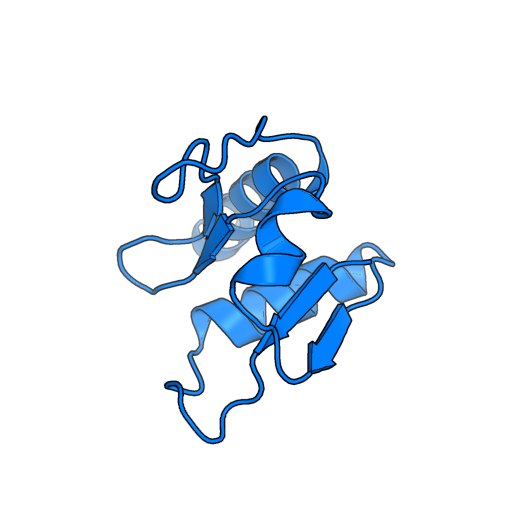,50,50,52,54,38,46,76,72,73,40,52,74,46,74,37,88,77,60,80,82,55,56,79,75,53,72,55,46,61,47,63,29,89,89,59,45,55,35,57,36,52,66,58,92,93,42,75,33,57,66,43,73,66,44,54,47,50,28,53,51,50,52,31,38,80,69,68,74,47,132

Nearest PDB structures (foldseek):
  8aie-assembly1_B  TM=8.888E-01  e=1.388E-05  Aminobacterium colombiense
  8onj-assembly1_B  TM=8.877E-01  e=2.533E-05  Aminobacterium colombiense
  6q1r-assembly2_D  TM=8.464E-01  e=9.340E-04  Mycobacterium tuberculosis H37Rv
  6q1q-assembly1_B  TM=8.523E-01  e=1.141E-03  Mycobacterium tuberculosis H37Rv
  6q1q-assembly1_A  TM=8.440E-01  e=2.226E-03  Mycobacterium tuberculosis H37Rv